Protein AF-A0A6V4BM28-F1 (afdb_monomer_lite)

Organism: NCBI:txid72548

pLDDT: mean 77.28, std 23.32, range [37.19, 98.19]

InterPro domains:
  IPR013922 Cyclin PHO80-like [PF08613] (2-43)
  IPR013922 Cyclin PHO80-like [PTHR15615] (1-86)

Secondary structure (DSSP, 8-state):
-HHHHHH-SS---HHHHHHHHTS-HHHHHHHHHHHHHHTTT-----HHHHHHHHHHHHHHHHHHTTS---S---------------SS-----SS--------

Foldseek 3Di:
DLLCVVPPPDDDDLCVVCVVVVHDSVVSVVVVVVVCVVCVVPNDDDPVNVVVVVVVVVVVVVVVVPVDDDPDDDPPDPPPPDPDPPDDDPPDPDDDDDDDDDD

Radius of gyration: 21.01 Å; chains: 1; bounding box: 29×41×60 Å

Sequence (103 aa):
MLASKFFDDVYYNNAYYARVGGISNTEVNSLEMEMLRMISFSLFVEPEAYERYRRSLYSHVRAGSLQGVPSALPAMGFSSATQAQVNRSQEYDAQGGNAPMDM

Structure (mmCIF, N/CA/C/O backbone):
data_AF-A0A6V4BM28-F1
#
_entry.id   AF-A0A6V4BM28-F1
#
loop_
_atom_site.group_PDB
_atom_site.id
_atom_site.type_symbol
_atom_site.label_atom_id
_atom_site.label_alt_id
_atom_site.label_comp_id
_atom_site.label_asym_id
_atom_site.label_entity_id
_atom_site.label_seq_id
_atom_site.pdbx_PDB_ins_code
_atom_site.Cartn_x
_atom_site.Cartn_y
_atom_site.Cartn_z
_atom_site.occupancy
_atom_site.B_iso_or_equiv
_atom_site.auth_seq_id
_atom_site.auth_comp_id
_atom_site.auth_asym_id
_atom_site.auth_atom_id
_atom_site.pdbx_PDB_model_num
ATOM 1 N N . MET A 1 1 ? 0.935 1.176 2.995 1.00 91.06 1 MET A N 1
ATOM 2 C CA . MET A 1 1 ? 1.118 0.499 4.295 1.00 91.06 1 MET A CA 1
ATOM 3 C C . MET A 1 1 ? 1.847 -0.831 4.142 1.00 91.06 1 MET A C 1
ATOM 5 O O . MET A 1 1 ? 2.996 -0.884 4.538 1.00 91.06 1 MET A O 1
ATOM 9 N N . LEU A 1 2 ? 1.240 -1.869 3.544 1.00 96.06 2 LEU A N 1
ATOM 10 C CA . LEU A 1 2 ? 1.859 -3.205 3.427 1.00 96.06 2 LEU A CA 1
ATOM 11 C C . LEU A 1 2 ? 3.234 -3.211 2.745 1.00 96.06 2 LEU A C 1
ATOM 13 O O . LEU A 1 2 ? 4.152 -3.837 3.254 1.00 96.06 2 LEU A O 1
ATOM 17 N N . ALA A 1 3 ? 3.388 -2.469 1.642 1.00 94.88 3 ALA A N 1
ATOM 18 C CA . ALA A 1 3 ? 4.680 -2.333 0.971 1.00 94.88 3 ALA A CA 1
ATOM 19 C C . ALA A 1 3 ? 5.753 -1.756 1.909 1.00 94.88 3 ALA A C 1
ATOM 21 O O . ALA A 1 3 ? 6.808 -2.357 2.047 1.00 94.88 3 ALA A O 1
ATOM 22 N N . SER A 1 4 ? 5.448 -0.663 2.618 1.00 95.25 4 SER A N 1
ATOM 23 C CA . SER A 1 4 ? 6.374 -0.064 3.586 1.00 95.25 4 SER A CA 1
ATOM 24 C C . SER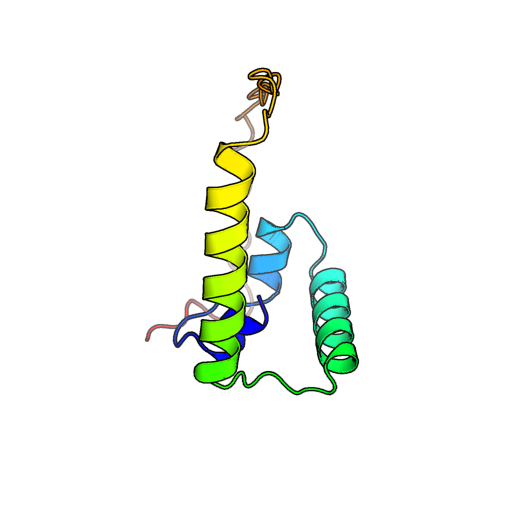 A 1 4 ? 6.751 -1.022 4.708 1.00 95.25 4 SER A C 1
ATOM 26 O O . SER A 1 4 ? 7.913 -1.137 5.053 1.00 95.25 4 SER A O 1
ATOM 28 N N . LYS A 1 5 ? 5.791 -1.785 5.240 1.00 95.62 5 LYS A N 1
ATOM 29 C CA . LYS A 1 5 ? 6.083 -2.794 6.269 1.00 95.62 5 LYS A CA 1
ATOM 30 C C . LYS A 1 5 ? 6.957 -3.954 5.785 1.00 95.62 5 LYS A C 1
ATOM 32 O O . LYS A 1 5 ? 7.541 -4.641 6.612 1.00 95.62 5 LYS A O 1
ATOM 37 N N . PHE A 1 6 ? 6.955 -4.240 4.485 1.00 95.56 6 PHE A N 1
ATOM 38 C CA . PHE A 1 6 ? 7.679 -5.373 3.913 1.00 95.56 6 PHE A CA 1
ATOM 39 C C . PHE A 1 6 ? 9.050 -4.982 3.352 1.00 95.56 6 PHE A C 1
ATOM 41 O O . PHE A 1 6 ? 9.970 -5.791 3.404 1.00 95.56 6 PHE A O 1
ATOM 48 N N . PHE A 1 7 ? 9.185 -3.769 2.810 1.00 94.19 7 PHE A N 1
ATOM 49 C CA . PHE A 1 7 ? 10.394 -3.315 2.120 1.00 94.19 7 PHE A CA 1
ATOM 50 C C . PHE A 1 7 ? 11.193 -2.244 2.868 1.00 94.19 7 PHE A C 1
ATOM 52 O O . PHE A 1 7 ? 12.385 -2.126 2.599 1.00 94.19 7 PHE A O 1
ATOM 59 N N . ASP A 1 8 ? 10.575 -1.465 3.761 1.00 95.06 8 ASP A N 1
ATOM 60 C CA . ASP A 1 8 ? 11.270 -0.386 4.468 1.00 95.06 8 ASP A CA 1
ATOM 61 C C . ASP A 1 8 ? 11.809 -0.906 5.813 1.00 95.06 8 ASP A C 1
ATOM 63 O O . ASP A 1 8 ? 11.091 -1.572 6.562 1.00 95.06 8 ASP A O 1
ATOM 67 N N . ASP A 1 9 ? 13.049 -0.548 6.162 1.00 96.50 9 ASP A N 1
ATOM 68 C CA . ASP A 1 9 ? 13.650 -0.888 7.466 1.00 96.50 9 ASP A CA 1
ATOM 69 C C . ASP A 1 9 ? 12.893 -0.236 8.637 1.00 96.50 9 ASP A C 1
ATOM 71 O O . ASP A 1 9 ? 12.860 -0.753 9.754 1.00 96.50 9 ASP A O 1
ATOM 75 N N . VAL A 1 10 ? 12.259 0.912 8.373 1.00 94.25 10 VAL A N 1
ATOM 76 C CA . VAL A 1 10 ? 11.493 1.693 9.346 1.00 94.25 10 VAL A CA 1
ATOM 77 C C . VAL A 1 10 ? 10.056 1.836 8.863 1.00 94.25 10 VAL A C 1
ATOM 79 O O . VAL A 1 10 ? 9.788 2.418 7.814 1.00 94.25 10 VAL A O 1
ATOM 82 N N . TYR A 1 11 ? 9.111 1.366 9.673 1.00 95.75 11 TYR A N 1
ATOM 83 C CA . TYR A 1 11 ? 7.683 1.444 9.383 1.00 95.75 11 TYR A CA 1
ATOM 84 C C . TYR A 1 11 ? 6.870 1.741 10.647 1.00 95.75 11 TYR A C 1
ATOM 86 O O . TYR A 1 11 ? 7.319 1.538 11.775 1.00 95.75 11 TYR A O 1
ATOM 94 N N . TYR A 1 12 ? 5.636 2.216 10.464 1.00 95.81 12 TYR A N 1
ATOM 95 C CA . TYR A 1 12 ? 4.719 2.491 11.569 1.00 95.81 12 TYR A CA 1
ATOM 96 C C . TYR A 1 12 ? 3.744 1.330 11.812 1.00 95.81 12 TYR A C 1
ATOM 98 O O . TYR A 1 12 ? 3.474 0.508 10.937 1.00 95.81 12 TYR A O 1
ATOM 106 N N . ASN A 1 13 ? 3.175 1.250 13.014 1.00 95.38 13 ASN A N 1
ATOM 107 C CA . ASN A 1 13 ? 2.156 0.246 13.320 1.00 95.38 13 ASN A CA 1
ATOM 108 C C . ASN A 1 13 ? 0.763 0.642 12.786 1.00 95.38 13 ASN A C 1
ATOM 110 O O . ASN A 1 13 ? 0.516 1.780 12.381 1.00 95.38 13 ASN A O 1
ATOM 114 N N . ASN A 1 14 ? -0.187 -0.295 12.826 1.00 95.56 14 ASN A N 1
ATOM 115 C CA . ASN A 1 14 ? -1.544 -0.065 12.310 1.00 95.56 14 ASN A CA 1
ATOM 116 C C . ASN A 1 14 ? -2.315 0.998 13.070 1.00 95.56 14 ASN A C 1
ATOM 118 O O . ASN A 1 14 ? -3.071 1.741 12.458 1.00 95.56 14 ASN A O 1
ATOM 122 N N . ALA A 1 15 ? -2.094 1.121 14.379 1.00 96.75 15 ALA A N 1
ATOM 123 C CA . ALA A 1 15 ? -2.717 2.174 15.169 1.00 96.75 15 ALA A CA 1
ATOM 124 C C . ALA A 1 15 ? -2.290 3.565 14.675 1.00 96.75 15 ALA A C 1
ATOM 126 O O . ALA A 1 15 ? -3.095 4.493 14.639 1.00 96.75 15 ALA A O 1
ATOM 127 N N . TYR A 1 16 ? -1.031 3.721 14.260 1.00 97.25 16 TYR A N 1
ATOM 128 C CA . TYR A 1 16 ? -0.550 4.953 13.653 1.00 97.25 16 TYR A CA 1
ATOM 129 C C . TYR A 1 16 ? -1.215 5.210 12.297 1.00 97.25 16 TYR A C 1
ATOM 131 O O . TYR A 1 16 ? -1.783 6.284 12.101 1.00 97.25 16 TYR A O 1
ATOM 139 N N . TYR A 1 17 ? -1.223 4.222 11.397 1.00 97.38 17 TYR A N 1
ATOM 140 C CA . TYR A 1 17 ? -1.875 4.364 10.091 1.00 97.38 17 TYR A CA 1
ATOM 141 C C . TYR A 1 17 ? -3.386 4.617 10.201 1.00 97.38 17 TYR A C 1
ATOM 143 O O . TYR A 1 17 ? -3.913 5.426 9.444 1.00 97.38 17 TYR A O 1
ATOM 151 N N . ALA A 1 18 ? -4.063 4.010 11.176 1.00 97.75 18 ALA A N 1
ATOM 152 C CA . ALA A 1 18 ? -5.473 4.245 11.482 1.00 97.75 18 ALA A CA 1
ATOM 153 C C . ALA A 1 18 ? -5.732 5.703 11.885 1.00 97.75 18 ALA A C 1
ATOM 155 O O . ALA A 1 18 ? -6.625 6.348 11.340 1.00 97.75 18 ALA A O 1
ATOM 156 N N . ARG A 1 19 ? -4.892 6.258 12.773 1.00 97.69 19 ARG A N 1
ATOM 157 C CA . ARG A 1 19 ? -4.983 7.668 13.186 1.00 97.69 19 ARG A CA 1
ATOM 158 C C . ARG A 1 19 ? -4.787 8.632 12.018 1.00 97.69 19 ARG A C 1
ATOM 160 O O . ARG A 1 19 ? -5.543 9.589 11.908 1.00 97.69 19 ARG A O 1
ATOM 167 N N . VAL A 1 20 ? -3.805 8.380 11.151 1.00 97.38 20 VAL A N 1
ATOM 168 C CA . VAL A 1 20 ? -3.555 9.223 9.966 1.00 97.38 20 VAL A CA 1
ATOM 169 C C . VAL A 1 20 ? -4.675 9.080 8.931 1.00 97.38 20 VAL A C 1
ATOM 171 O O . VAL A 1 20 ? -5.083 10.068 8.330 1.00 97.38 20 VAL A O 1
ATOM 174 N N . GLY A 1 21 ? -5.186 7.864 8.734 1.00 95.56 21 GLY A N 1
ATOM 175 C CA . GLY A 1 21 ? -6.254 7.564 7.781 1.00 95.56 21 GLY A CA 1
ATOM 176 C C . GLY A 1 21 ? -7.659 7.954 8.246 1.00 95.56 21 GLY A C 1
ATOM 177 O O . GLY A 1 21 ? -8.588 7.880 7.450 1.00 95.56 21 GLY A O 1
ATOM 178 N N . GLY A 1 22 ? -7.833 8.351 9.512 1.00 97.38 22 GLY A N 1
ATOM 179 C CA . GLY A 1 22 ? -9.137 8.712 10.074 1.00 97.38 22 GLY A CA 1
ATOM 180 C C . GLY A 1 22 ? -10.109 7.535 10.221 1.00 97.38 22 GLY A C 1
ATOM 181 O O . GLY A 1 22 ? -11.314 7.758 10.296 1.00 97.38 22 GLY A O 1
ATOM 182 N N . ILE A 1 23 ? -9.602 6.299 10.265 1.00 97.56 23 ILE A N 1
ATOM 183 C CA . ILE A 1 23 ? -10.406 5.074 10.397 1.00 97.56 23 ILE A CA 1
ATOM 184 C C . ILE A 1 23 ? -10.040 4.299 11.663 1.00 97.56 23 ILE A C 1
ATOM 186 O O . ILE A 1 23 ? -9.021 4.557 12.307 1.00 97.56 23 ILE A O 1
ATOM 190 N N . SER A 1 24 ? -10.892 3.354 12.062 1.00 98.06 24 SER A N 1
ATOM 191 C CA . SER A 1 24 ? -10.642 2.569 13.273 1.00 98.06 24 SER A CA 1
ATOM 192 C C . SER A 1 24 ? -9.456 1.613 13.096 1.00 98.06 24 SER A C 1
ATOM 194 O O . SER A 1 24 ? -9.174 1.123 12.003 1.00 98.06 24 SER A O 1
ATOM 196 N N . ASN A 1 25 ? -8.771 1.288 14.195 1.00 97.25 25 ASN A N 1
ATOM 197 C CA . ASN A 1 25 ? -7.677 0.310 14.161 1.00 97.25 25 ASN A CA 1
ATOM 198 C C . ASN A 1 25 ? -8.177 -1.075 13.697 1.00 97.25 25 ASN A C 1
ATOM 200 O O . ASN A 1 25 ? -7.543 -1.728 12.875 1.00 97.25 25 ASN A O 1
ATOM 204 N N . THR A 1 26 ? -9.363 -1.492 14.153 1.00 98.12 26 THR A N 1
ATOM 205 C CA . THR A 1 26 ? -10.015 -2.742 13.724 1.00 98.12 26 THR A CA 1
ATOM 206 C C . THR A 1 26 ? -10.238 -2.795 12.213 1.00 98.12 26 THR A C 1
ATOM 208 O O . THR A 1 26 ? -10.042 -3.843 11.596 1.00 98.12 26 THR A O 1
ATOM 211 N N . GLU A 1 27 ? -10.614 -1.670 11.611 1.00 97.94 27 GLU A N 1
ATOM 212 C CA . GLU A 1 27 ? -10.830 -1.562 10.171 1.00 97.94 27 GLU A CA 1
ATOM 213 C C . GLU A 1 27 ? -9.514 -1.672 9.399 1.00 97.94 27 GLU A C 1
ATOM 215 O O . GLU A 1 27 ? -9.420 -2.513 8.511 1.00 97.94 27 GLU A O 1
ATOM 220 N N . VAL A 1 28 ? -8.461 -0.942 9.795 1.00 98.00 28 VAL A N 1
ATOM 221 C CA . VAL A 1 28 ? -7.124 -1.080 9.177 1.00 98.00 28 VAL A CA 1
ATOM 222 C C . VAL A 1 28 ? -6.614 -2.515 9.261 1.00 98.00 28 VAL A C 1
ATOM 224 O O . VAL A 1 28 ? -6.113 -3.044 8.272 1.00 98.00 28 VAL A O 1
ATOM 227 N N . ASN A 1 29 ? -6.771 -3.164 10.417 1.00 97.56 29 ASN A N 1
ATOM 228 C CA . ASN A 1 29 ? -6.367 -4.559 10.599 1.00 97.56 29 ASN A CA 1
ATOM 229 C C . ASN A 1 29 ? -7.133 -5.497 9.654 1.00 97.56 29 ASN A C 1
ATOM 231 O O . ASN A 1 29 ? -6.548 -6.416 9.079 1.00 97.56 29 ASN A O 1
ATOM 235 N N . SER A 1 30 ? -8.435 -5.258 9.481 1.00 98.06 30 SER A N 1
ATOM 236 C CA . SER A 1 30 ? -9.284 -6.059 8.595 1.00 98.06 30 SER A CA 1
ATOM 237 C C . SER A 1 30 ? -8.896 -5.867 7.127 1.00 98.06 30 SER A C 1
ATOM 239 O O . SER A 1 30 ? -8.691 -6.856 6.424 1.00 98.06 30 SER A O 1
ATOM 241 N N . LEU A 1 31 ? -8.708 -4.616 6.695 1.00 97.44 31 LEU A N 1
ATOM 242 C CA . LEU A 1 31 ? -8.296 -4.265 5.333 1.00 97.44 31 LEU A CA 1
ATOM 243 C C . LEU A 1 31 ? -6.894 -4.787 4.999 1.00 97.44 31 LEU A C 1
ATOM 245 O O . LEU A 1 31 ? -6.653 -5.248 3.884 1.00 97.44 31 LEU A O 1
ATOM 249 N N . GLU A 1 32 ? -5.966 -4.764 5.960 1.00 97.00 32 GLU A N 1
ATOM 250 C CA . GLU A 1 32 ? -4.633 -5.336 5.768 1.00 97.00 32 GLU A CA 1
ATOM 251 C C . GLU A 1 32 ? -4.705 -6.846 5.514 1.00 97.00 32 GLU A C 1
ATOM 253 O O . GLU A 1 32 ? -4.125 -7.341 4.546 1.00 97.00 32 GLU A O 1
ATOM 258 N N . MET A 1 33 ? -5.461 -7.577 6.336 1.00 97.69 33 MET A N 1
ATOM 259 C CA . MET A 1 33 ? -5.650 -9.018 6.158 1.00 97.69 33 MET A CA 1
ATOM 260 C C . MET A 1 33 ? -6.375 -9.358 4.856 1.00 97.69 33 MET A C 1
ATOM 262 O O . MET A 1 33 ? -6.038 -10.351 4.211 1.00 97.69 33 MET A O 1
ATOM 266 N N . GLU A 1 34 ? -7.365 -8.562 4.461 1.00 98.12 34 GLU A N 1
ATOM 267 C CA . GLU A 1 34 ? -8.068 -8.740 3.193 1.00 98.12 34 GLU A CA 1
ATOM 268 C C . GLU A 1 34 ? -7.122 -8.557 2.003 1.00 98.12 34 GLU A C 1
ATOM 270 O O . GLU A 1 34 ? -7.056 -9.427 1.134 1.00 98.12 34 GLU A O 1
ATOM 275 N N . MET A 1 35 ? -6.313 -7.495 2.004 1.00 97.31 35 MET A N 1
ATOM 276 C CA . MET A 1 35 ? -5.328 -7.254 0.951 1.00 97.31 35 MET A CA 1
ATOM 277 C C . MET A 1 35 ? -4.299 -8.383 0.850 1.00 97.31 35 MET A C 1
ATOM 279 O O . MET A 1 35 ? -4.006 -8.834 -0.257 1.00 97.31 35 MET A O 1
ATOM 283 N N . LEU A 1 36 ? -3.801 -8.892 1.981 1.00 97.88 36 LEU A N 1
ATOM 284 C CA . LEU A 1 36 ? -2.885 -10.037 2.002 1.00 97.88 36 LEU A CA 1
ATOM 285 C C . LEU A 1 36 ? -3.507 -11.295 1.386 1.00 97.88 36 LEU A C 1
ATOM 287 O O . LEU A 1 36 ? -2.842 -11.997 0.625 1.00 97.88 36 LEU A O 1
ATOM 291 N N . ARG A 1 37 ? -4.789 -11.566 1.659 1.00 98.19 37 ARG A N 1
ATOM 292 C CA . ARG A 1 37 ? -5.507 -12.688 1.034 1.00 98.19 37 ARG A CA 1
ATOM 293 C C . ARG A 1 37 ? -5.683 -12.480 -0.467 1.00 98.19 37 ARG A C 1
ATOM 295 O O . ARG A 1 37 ? -5.459 -13.422 -1.220 1.00 98.19 37 ARG A O 1
ATOM 302 N N . MET A 1 38 ? -6.030 -11.268 -0.907 1.00 98.19 38 MET A N 1
ATOM 303 C CA . MET A 1 38 ? -6.216 -10.956 -2.332 1.00 98.19 38 MET A CA 1
ATOM 304 C C . MET A 1 38 ? -4.954 -11.220 -3.157 1.00 98.19 38 MET A C 1
ATOM 306 O O . MET A 1 38 ? -5.042 -11.736 -4.267 1.00 98.19 38 MET A O 1
ATOM 310 N N . ILE A 1 39 ? -3.777 -10.923 -2.601 1.00 96.44 39 ILE A N 1
ATOM 311 C CA . ILE A 1 39 ? -2.488 -11.174 -3.264 1.00 96.44 39 ILE A CA 1
ATOM 312 C C . ILE A 1 39 ? -1.895 -12.547 -2.926 1.00 96.44 39 ILE A C 1
ATOM 314 O O . ILE A 1 39 ? -0.742 -12.813 -3.255 1.00 96.44 39 ILE A O 1
ATOM 318 N N . SER A 1 40 ? -2.647 -13.420 -2.247 1.00 97.69 40 SER A N 1
ATOM 319 C CA . SER A 1 40 ? -2.172 -14.736 -1.792 1.00 97.69 40 SER A CA 1
ATOM 320 C C . SER A 1 40 ? -0.845 -14.668 -1.024 1.00 97.69 40 SER A C 1
ATOM 322 O O . SER A 1 40 ? 0.026 -15.516 -1.199 1.00 97.69 40 SER A O 1
ATOM 324 N N . PHE A 1 41 ? -0.671 -13.633 -0.197 1.00 96.44 41 PHE A N 1
ATOM 325 C CA . PHE A 1 41 ? 0.556 -13.356 0.558 1.00 96.44 41 PHE A CA 1
ATOM 326 C C . PHE A 1 41 ? 1.827 -13.233 -0.311 1.00 96.44 41 PHE A C 1
ATOM 328 O O . PHE A 1 41 ? 2.944 -13.338 0.193 1.00 96.44 41 PHE A O 1
ATOM 335 N N . SER A 1 42 ? 1.682 -12.947 -1.607 1.00 96.69 42 SER A N 1
ATOM 336 C CA . SER A 1 42 ? 2.795 -12.621 -2.499 1.00 96.69 42 SER A CA 1
ATOM 337 C C . SER A 1 42 ? 3.108 -11.121 -2.422 1.00 96.69 42 SER A C 1
ATOM 339 O O . SER A 1 42 ? 2.491 -10.310 -3.108 1.00 96.69 42 SER A O 1
ATOM 341 N N . LEU A 1 43 ? 4.027 -10.735 -1.528 1.00 95.75 43 LEU A N 1
ATOM 342 C CA . LEU A 1 43 ? 4.427 -9.329 -1.321 1.00 95.75 43 LEU A CA 1
ATOM 343 C C . LEU A 1 43 ? 5.690 -8.941 -2.098 1.00 95.75 43 LEU A C 1
ATOM 345 O O . LEU A 1 43 ? 5.942 -7.757 -2.321 1.00 95.75 43 LEU A O 1
ATOM 349 N N . PHE A 1 44 ? 6.494 -9.929 -2.490 1.00 96.31 44 PHE A N 1
ATOM 350 C CA . PHE A 1 44 ? 7.733 -9.686 -3.210 1.00 96.31 44 PHE A CA 1
ATOM 351 C C . PHE A 1 44 ? 7.447 -9.261 -4.652 1.00 96.31 44 PHE A C 1
ATOM 353 O O . PHE A 1 44 ? 6.659 -9.889 -5.358 1.00 96.31 44 PHE A O 1
ATOM 360 N N . VAL A 1 45 ? 8.129 -8.208 -5.094 1.00 94.38 45 VAL A N 1
ATOM 361 C CA . VAL A 1 45 ? 8.044 -7.692 -6.458 1.00 94.38 45 VAL A CA 1
ATOM 362 C C . VAL A 1 45 ? 9.434 -7.752 -7.065 1.00 94.38 45 VAL A C 1
ATOM 364 O O . VAL A 1 45 ? 10.373 -7.158 -6.539 1.00 94.38 45 VAL A O 1
ATOM 367 N N . GLU A 1 46 ? 9.566 -8.447 -8.191 1.00 96.81 46 GLU A N 1
ATOM 368 C CA . GLU A 1 46 ? 10.825 -8.481 -8.930 1.00 96.81 46 GLU A CA 1
ATOM 369 C C . GLU A 1 46 ? 11.196 -7.079 -9.446 1.00 96.81 46 GLU A C 1
ATOM 371 O O . GLU A 1 46 ? 10.322 -6.356 -9.947 1.00 96.81 46 GLU A O 1
ATOM 376 N N . PRO A 1 47 ? 12.486 -6.692 -9.410 1.00 96.56 47 PRO A N 1
ATOM 377 C CA . PRO A 1 47 ? 12.926 -5.378 -9.882 1.00 96.56 47 PRO A CA 1
ATOM 378 C C . PRO A 1 47 ? 12.506 -5.073 -11.327 1.00 96.56 47 PRO A C 1
ATOM 380 O O . PRO A 1 47 ? 12.127 -3.946 -11.644 1.00 96.56 47 PRO A O 1
ATOM 383 N N . GLU A 1 48 ? 12.520 -6.082 -12.202 1.00 97.69 48 GLU A N 1
ATOM 384 C CA . GLU A 1 48 ? 12.097 -5.937 -13.597 1.00 97.69 48 GLU A CA 1
ATOM 385 C C . GLU A 1 48 ? 10.595 -5.634 -13.717 1.00 97.69 48 GLU A C 1
ATOM 387 O O . GLU A 1 48 ? 10.190 -4.747 -14.475 1.00 97.69 48 GLU A O 1
ATOM 392 N N . ALA A 1 49 ? 9.763 -6.321 -12.928 1.00 96.44 49 ALA A N 1
ATOM 393 C CA . ALA A 1 49 ? 8.326 -6.078 -12.889 1.00 96.44 49 ALA A CA 1
ATOM 394 C C . ALA A 1 49 ? 8.020 -4.657 -12.394 1.00 96.44 49 ALA A C 1
ATOM 396 O O . ALA A 1 49 ? 7.225 -3.949 -13.021 1.00 96.44 49 ALA A O 1
ATOM 397 N N . TYR A 1 50 ? 8.686 -4.217 -11.321 1.00 96.25 50 TYR A N 1
ATOM 398 C CA . TYR A 1 50 ? 8.573 -2.849 -10.812 1.00 96.25 50 TYR A CA 1
ATOM 399 C C . TYR A 1 50 ? 8.936 -1.820 -11.890 1.00 96.25 50 TYR A C 1
ATOM 401 O O . TYR A 1 50 ? 8.155 -0.911 -12.180 1.00 96.25 50 TYR A O 1
ATOM 409 N N . GLU A 1 51 ? 10.088 -1.991 -12.540 1.00 97.56 51 GLU A N 1
ATOM 410 C CA . GLU A 1 51 ? 10.589 -1.059 -13.547 1.00 97.56 51 GLU A CA 1
ATOM 411 C C . GLU A 1 51 ? 9.662 -0.968 -14.769 1.00 97.56 51 GLU A C 1
ATOM 413 O O . GLU A 1 51 ? 9.420 0.127 -15.290 1.00 97.56 51 GLU A O 1
ATOM 418 N N . ARG A 1 52 ? 9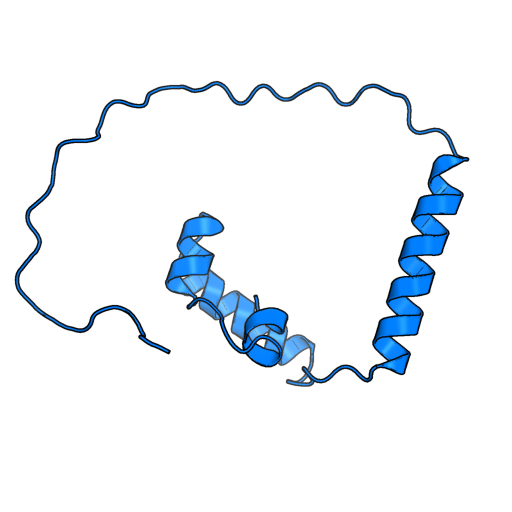.077 -2.093 -15.198 1.00 97.50 52 ARG A N 1
ATOM 419 C CA . ARG A 1 52 ? 8.074 -2.129 -16.271 1.00 97.50 52 ARG A CA 1
ATOM 420 C C . ARG A 1 52 ? 6.854 -1.271 -15.933 1.00 97.50 52 ARG A C 1
ATOM 422 O O . ARG A 1 52 ? 6.454 -0.433 -16.745 1.00 97.50 52 ARG A O 1
ATOM 429 N N . TYR A 1 53 ? 6.271 -1.450 -14.745 1.00 96.50 53 TYR A N 1
ATOM 430 C CA . TYR A 1 53 ? 5.105 -0.666 -14.321 1.00 96.50 53 TYR A CA 1
ATOM 431 C C . TYR A 1 53 ? 5.450 0.807 -14.118 1.00 96.50 53 TYR A C 1
ATOM 433 O O . TYR A 1 53 ? 4.708 1.676 -14.578 1.00 96.50 53 TYR A O 1
ATOM 441 N N . ARG A 1 54 ? 6.609 1.095 -13.517 1.00 95.56 54 ARG A N 1
ATOM 442 C CA . ARG A 1 54 ? 7.110 2.458 -13.342 1.00 95.56 54 ARG A CA 1
ATOM 443 C C . ARG A 1 54 ? 7.196 3.173 -14.692 1.00 95.56 54 ARG A C 1
ATOM 445 O O . ARG A 1 54 ? 6.591 4.229 -14.861 1.00 95.56 54 ARG A O 1
ATOM 452 N N . ARG A 1 55 ? 7.872 2.587 -15.687 1.00 96.19 55 ARG A N 1
ATOM 453 C CA . ARG A 1 55 ? 7.975 3.162 -17.044 1.00 96.19 55 ARG A CA 1
ATOM 454 C C . ARG A 1 55 ? 6.613 3.388 -17.689 1.00 96.19 55 ARG A C 1
ATOM 456 O O . ARG A 1 55 ? 6.398 4.451 -18.270 1.00 96.19 55 ARG A O 1
ATOM 463 N N . SER A 1 56 ? 5.701 2.423 -17.561 1.00 95.12 56 SER A N 1
ATOM 464 C CA . SER A 1 56 ? 4.338 2.556 -18.079 1.00 95.12 56 SER A CA 1
ATOM 465 C C . SER A 1 56 ? 3.648 3.792 -17.495 1.00 95.12 56 SER A C 1
ATOM 467 O O . SER A 1 56 ? 3.204 4.651 -18.257 1.00 95.12 56 SER A O 1
ATOM 469 N N . LEU A 1 57 ? 3.661 3.973 -16.171 1.00 94.31 57 LEU A N 1
ATOM 470 C CA . LEU A 1 57 ? 3.066 5.148 -15.521 1.00 94.31 57 LEU A CA 1
ATOM 471 C C . LEU A 1 57 ? 3.695 6.467 -15.999 1.00 94.31 57 LEU A C 1
ATOM 473 O O . LEU A 1 57 ? 2.973 7.390 -16.375 1.00 94.31 57 LEU A O 1
ATOM 477 N N . TYR A 1 58 ? 5.029 6.545 -16.072 1.00 93.06 58 TYR A N 1
ATOM 478 C CA . TYR A 1 58 ? 5.719 7.743 -16.572 1.00 93.06 58 TYR A CA 1
ATOM 479 C C . TYR A 1 58 ? 5.352 8.071 -18.024 1.00 93.06 58 TYR A C 1
ATOM 481 O O . TYR A 1 58 ? 5.199 9.243 -18.369 1.00 93.06 58 TYR A O 1
ATOM 489 N N . SER A 1 59 ? 5.201 7.058 -18.880 1.00 92.12 59 SER A N 1
ATOM 490 C CA . SER A 1 59 ? 4.809 7.270 -20.276 1.00 92.12 59 SER A CA 1
ATOM 491 C C . SER A 1 59 ? 3.394 7.846 -20.397 1.00 92.12 59 SER A C 1
ATOM 493 O O . SER A 1 59 ? 3.194 8.790 -21.158 1.00 92.12 59 SER A O 1
ATOM 495 N N . HIS A 1 60 ? 2.443 7.370 -19.585 1.00 88.50 60 HIS A N 1
ATOM 496 C CA . HIS A 1 60 ? 1.059 7.849 -19.598 1.00 88.50 60 HIS A CA 1
ATOM 497 C C . HIS A 1 60 ? 0.932 9.274 -19.062 1.00 88.50 60 HIS A C 1
ATOM 499 O O . HIS A 1 60 ? 0.188 10.066 -19.630 1.00 88.50 60 HIS A O 1
ATOM 505 N N . VAL A 1 61 ? 1.690 9.645 -18.025 1.00 88.44 61 VAL A N 1
ATOM 506 C CA . VAL A 1 61 ? 1.703 11.030 -17.522 1.00 88.44 61 VAL A CA 1
ATOM 507 C C . VAL A 1 61 ? 2.236 11.990 -18.586 1.00 88.44 61 VAL A C 1
ATOM 509 O O . VAL A 1 61 ? 1.645 13.045 -18.808 1.00 88.44 61 VAL A O 1
ATOM 512 N N . ARG A 1 62 ? 3.317 11.611 -19.283 1.00 78.38 62 ARG A N 1
ATOM 513 C CA . ARG A 1 62 ? 3.910 12.418 -20.366 1.00 78.38 62 ARG A CA 1
ATOM 514 C C . ARG A 1 62 ? 3.021 12.495 -21.608 1.00 78.38 62 ARG A C 1
ATOM 516 O O . ARG A 1 62 ? 3.006 13.523 -22.274 1.00 78.38 62 ARG A O 1
ATOM 523 N N . ALA A 1 63 ? 2.280 11.431 -21.915 1.00 72.62 63 ALA A N 1
ATOM 524 C CA . ALA A 1 63 ? 1.311 11.418 -23.009 1.00 72.62 63 ALA A CA 1
ATOM 525 C C . ALA A 1 63 ? 0.047 12.230 -22.665 1.00 72.62 63 ALA A C 1
ATOM 527 O O . 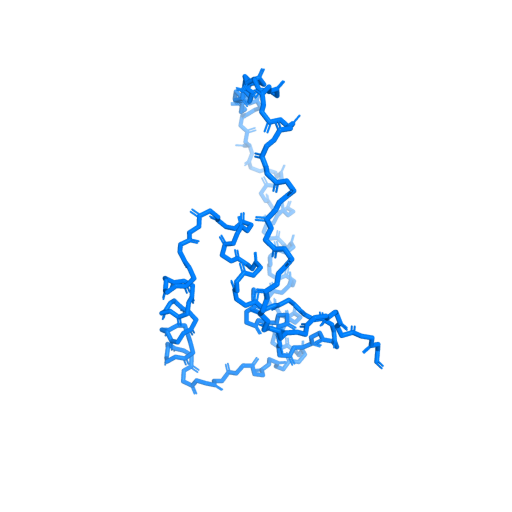ALA A 1 63 ? -0.433 13.007 -23.487 1.00 72.62 63 ALA A O 1
ATOM 528 N N . GLY A 1 64 ? -0.449 12.120 -21.429 1.00 62.00 64 GLY A N 1
ATOM 529 C CA . GLY A 1 64 ? -1.602 12.867 -20.919 1.00 62.00 64 GLY A CA 1
ATOM 530 C C . GLY A 1 64 ? -1.348 14.368 -20.751 1.00 62.00 64 GLY A C 1
ATOM 531 O O . GLY A 1 64 ? -2.293 15.147 -20.779 1.00 62.00 64 GLY A O 1
ATOM 532 N N . SER A 1 65 ? -0.084 14.809 -20.677 1.00 56.22 65 SER A N 1
ATOM 533 C CA . SER A 1 65 ? 0.252 16.244 -20.708 1.00 56.22 65 SER A CA 1
ATOM 534 C C . SER A 1 65 ? -0.024 16.898 -22.072 1.00 56.22 65 SER A C 1
ATOM 536 O O . SER A 1 65 ? -0.029 18.122 -22.159 1.00 56.22 65 SER A O 1
ATOM 538 N N . LEU A 1 66 ? -0.263 16.106 -23.129 1.00 54.28 66 LEU A N 1
ATOM 539 C CA . LEU A 1 66 ? -0.611 16.591 -24.470 1.00 54.28 66 LEU A CA 1
ATOM 540 C C . LEU A 1 66 ? -2.101 16.420 -24.819 1.00 54.28 66 LEU A C 1
ATOM 542 O O . LEU A 1 66 ? -2.533 16.903 -25.864 1.00 54.28 66 LEU A O 1
ATOM 546 N N . GLN A 1 67 ? -2.908 15.796 -23.952 1.00 51.59 67 GLN A N 1
ATOM 547 C CA . GLN A 1 67 ? -4.367 15.713 -24.101 1.00 51.59 67 GLN A CA 1
ATOM 548 C C . GLN A 1 67 ? -5.068 16.443 -22.948 1.00 51.59 67 GLN A C 1
ATOM 550 O O . GLN A 1 67 ? -5.503 15.850 -21.970 1.00 51.59 67 GLN A O 1
ATOM 555 N N . GLY A 1 68 ? -5.130 17.769 -23.111 1.00 50.81 68 GLY A N 1
ATOM 556 C CA . GLY A 1 68 ? -6.055 18.731 -22.501 1.00 50.81 68 GLY A CA 1
ATOM 557 C C . GLY A 1 68 ? -6.805 18.322 -21.232 1.00 50.81 68 GLY A C 1
ATOM 558 O O . GLY A 1 68 ? -7.946 17.873 -21.301 1.00 50.81 68 GLY A O 1
ATOM 559 N N . VAL A 1 69 ? -6.230 18.641 -20.072 1.00 50.34 69 VAL A N 1
ATOM 560 C CA . VAL A 1 69 ? -7.015 18.877 -18.853 1.00 50.34 69 VAL A CA 1
ATOM 561 C C . VAL A 1 69 ? -7.385 20.368 -18.829 1.00 50.34 69 VAL A C 1
ATOM 563 O O . VAL A 1 69 ? -6.471 21.197 -18.866 1.00 50.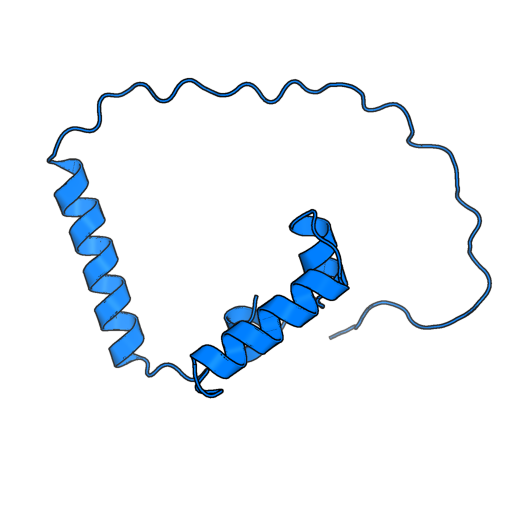34 69 VAL A O 1
ATOM 566 N N . PRO A 1 70 ? -8.674 20.762 -18.784 1.00 45.91 70 PRO A N 1
ATOM 567 C CA . PRO A 1 70 ? -9.037 22.155 -18.556 1.00 45.91 70 PRO A CA 1
ATOM 568 C C . PRO A 1 70 ? -8.537 22.585 -17.171 1.00 45.91 70 PRO A C 1
ATOM 570 O O . PRO A 1 70 ? -8.791 21.934 -16.158 1.00 45.91 70 PRO A O 1
ATOM 573 N N . SER A 1 71 ? -7.796 23.688 -17.144 1.00 57.75 71 SER A N 1
ATOM 574 C CA . SER A 1 71 ? -7.164 24.296 -15.974 1.00 57.75 71 SER A CA 1
ATOM 575 C C . SER A 1 71 ? -8.189 24.928 -15.022 1.00 57.75 71 SER A C 1
ATOM 577 O O . SER A 1 71 ? -8.255 26.149 -14.899 1.00 57.75 71 SER A O 1
ATOM 579 N N . ALA A 1 72 ? -9.022 24.118 -14.371 1.00 5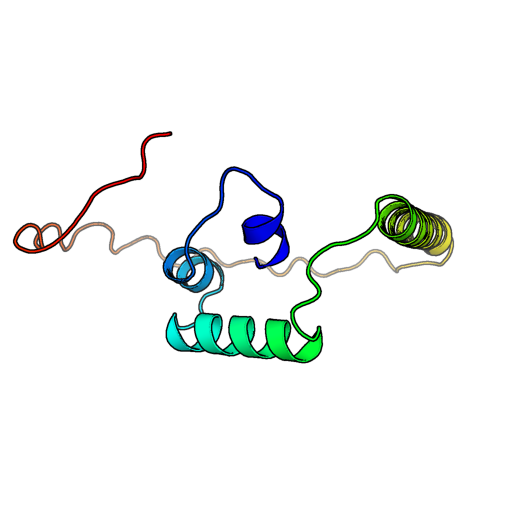3.09 72 ALA A N 1
ATOM 580 C CA . ALA A 1 72 ? -9.908 24.575 -13.304 1.00 53.09 72 ALA A CA 1
ATOM 581 C C . ALA A 1 72 ? -10.308 23.407 -12.391 1.00 53.09 72 ALA A C 1
ATOM 583 O O . ALA A 1 72 ? -11.432 22.914 -12.442 1.00 53.09 72 ALA A O 1
ATOM 584 N N . LEU A 1 73 ? -9.393 22.972 -11.523 1.00 54.16 73 LEU A N 1
ATOM 585 C CA . LEU A 1 73 ? -9.823 22.372 -10.262 1.00 54.16 73 LEU A CA 1
ATOM 586 C C . LEU A 1 73 ? -10.195 23.538 -9.333 1.00 54.16 73 LEU A C 1
ATOM 588 O O . LEU A 1 73 ? -9.336 24.390 -9.088 1.00 54.16 73 LEU A O 1
ATOM 592 N N . PRO A 1 74 ? -11.439 23.632 -8.831 1.00 47.53 74 PRO A N 1
ATOM 593 C CA . PRO A 1 74 ? -11.754 24.591 -7.787 1.00 47.53 74 PRO A CA 1
ATOM 594 C C . PRO A 1 74 ? -10.911 24.214 -6.571 1.00 47.53 74 PRO A C 1
ATOM 596 O O . PRO A 1 74 ? -10.954 23.071 -6.114 1.00 47.53 74 PRO A O 1
ATOM 599 N N . ALA A 1 75 ? -10.129 25.161 -6.058 1.00 53.53 75 ALA A N 1
ATOM 600 C CA . ALA A 1 75 ? -9.479 25.004 -4.769 1.00 53.53 75 ALA A CA 1
ATOM 601 C C . ALA A 1 75 ? -10.577 24.777 -3.719 1.00 53.53 75 ALA A C 1
ATOM 603 O O . ALA A 1 75 ? -11.280 25.713 -3.339 1.00 53.53 75 ALA A O 1
ATOM 604 N N . MET A 1 76 ? -10.768 23.530 -3.279 1.00 47.72 76 MET A N 1
ATOM 605 C CA . MET A 1 76 ? -11.566 23.260 -2.090 1.00 47.72 76 MET A CA 1
ATOM 606 C C . MET A 1 76 ? -10.810 23.857 -0.908 1.00 47.72 76 MET A C 1
ATOM 608 O O . MET A 1 76 ? -9.813 23.308 -0.444 1.00 47.72 76 MET A O 1
ATOM 612 N N . GLY A 1 77 ? -11.254 25.038 -0.479 1.00 44.06 77 GLY A N 1
ATOM 613 C CA . GLY A 1 77 ? -10.758 25.691 0.717 1.00 44.06 77 GLY A CA 1
ATOM 614 C C . GLY A 1 77 ? -11.012 24.790 1.916 1.00 44.06 77 GLY A C 1
ATOM 615 O O . GLY A 1 77 ? -12.155 24.581 2.311 1.00 44.06 77 GLY A O 1
ATOM 616 N N . PHE A 1 78 ? -9.943 24.259 2.502 1.00 46.31 78 PHE A N 1
ATOM 617 C CA . PHE A 1 78 ? -10.007 23.719 3.851 1.00 46.31 78 PHE A CA 1
ATOM 618 C C . PHE A 1 78 ? -10.230 24.904 4.792 1.00 46.31 78 PHE A C 1
ATOM 620 O O . PHE A 1 78 ? -9.305 25.658 5.093 1.00 46.31 78 PHE A O 1
ATOM 627 N N . SER A 1 79 ? -11.480 25.117 5.206 1.00 50.56 79 SER A N 1
ATOM 628 C CA . SER A 1 79 ? -11.797 26.074 6.260 1.00 50.56 79 SER A CA 1
ATOM 629 C C . SER A 1 79 ? -11.134 25.606 7.552 1.00 50.56 79 SER A C 1
ATOM 631 O O . SER A 1 79 ? -11.524 24.606 8.150 1.00 50.56 79 SER A O 1
ATOM 633 N N . SER A 1 80 ? -10.112 26.342 7.973 1.00 55.03 80 SER A N 1
ATOM 634 C CA . SER A 1 80 ? -9.488 26.249 9.285 1.00 55.03 80 SER A CA 1
ATOM 635 C C . SER A 1 80 ? -10.481 26.708 10.355 1.00 55.03 80 SER A C 1
ATOM 637 O O . SER A 1 80 ? -10.492 27.862 10.773 1.00 55.03 80 SER A O 1
ATOM 639 N N . ALA A 1 81 ? -11.347 25.798 10.797 1.00 46.91 81 ALA A N 1
ATOM 640 C CA . ALA A 1 81 ? -12.230 26.027 11.930 1.00 46.91 81 ALA A CA 1
ATOM 641 C C . ALA A 1 81 ? -11.697 25.301 13.174 1.00 46.91 81 ALA A C 1
ATOM 643 O O . ALA A 1 81 ? -11.850 24.095 13.343 1.00 46.91 81 ALA A O 1
ATOM 644 N N . THR A 1 82 ? -11.115 26.116 14.054 1.00 50.38 82 THR A N 1
ATOM 645 C CA . THR A 1 82 ? -11.116 25.955 15.516 1.00 50.38 82 THR A CA 1
ATOM 646 C C . THR A 1 82 ? -10.072 25.019 16.123 1.00 50.38 82 THR A C 1
ATOM 648 O O . THR A 1 82 ? -10.346 23.969 16.700 1.00 50.38 82 THR A O 1
ATOM 651 N N . GLN A 1 83 ? -8.849 25.539 16.137 1.00 51.12 83 GLN A N 1
ATOM 652 C CA . GLN A 1 83 ? -7.856 25.281 17.169 1.00 51.12 83 GLN A CA 1
ATOM 653 C C . GLN A 1 83 ? -8.304 25.930 18.488 1.00 51.12 83 GLN A C 1
ATOM 655 O O . GLN A 1 83 ? -7.978 27.080 18.755 1.00 51.12 83 GLN A O 1
ATOM 660 N N . ALA A 1 84 ? -9.091 25.219 19.299 1.00 48.16 84 ALA A N 1
ATOM 661 C CA . ALA A 1 84 ? -9.404 25.663 20.660 1.00 48.16 84 ALA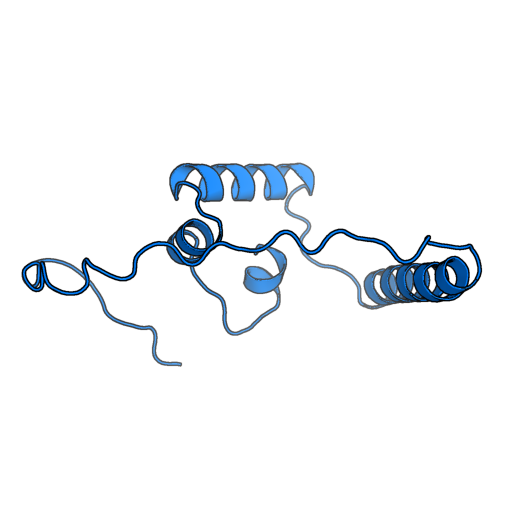 A CA 1
ATOM 662 C C . ALA A 1 84 ? -9.858 24.528 21.591 1.00 48.16 84 ALA A C 1
ATOM 664 O O . ALA A 1 84 ? -10.846 24.713 22.280 1.00 48.16 84 ALA A O 1
ATOM 665 N N . GLN A 1 85 ? -9.159 23.384 21.643 1.00 49.31 85 GLN A N 1
ATOM 666 C CA . GLN A 1 85 ? -9.101 22.508 22.836 1.00 49.31 85 GLN A CA 1
ATOM 667 C C . GLN A 1 85 ? -7.743 21.789 22.912 1.00 49.31 85 GLN A C 1
ATOM 669 O O . GLN A 1 85 ? -7.640 20.570 22.934 1.00 49.31 85 GLN A O 1
ATOM 674 N N . VAL A 1 86 ? -6.670 22.581 22.950 1.00 52.12 86 VAL A N 1
ATOM 675 C CA . VAL A 1 86 ? -5.367 22.156 23.475 1.00 52.12 86 VAL A CA 1
ATOM 676 C C . VAL A 1 86 ? -5.314 22.701 24.900 1.00 52.12 86 VAL A C 1
ATOM 678 O O . VAL A 1 86 ? -4.994 23.870 25.065 1.00 52.12 86 VAL A O 1
ATOM 681 N N . ASN A 1 87 ? -5.807 21.925 25.879 1.00 46.34 87 ASN A N 1
ATOM 682 C CA . ASN A 1 87 ? -5.529 22.010 27.336 1.00 46.34 87 ASN A CA 1
ATOM 683 C C . ASN A 1 87 ? -6.623 21.311 28.177 1.00 46.34 87 ASN A C 1
ATOM 685 O O . ASN A 1 87 ? -7.354 21.948 28.937 1.00 46.34 87 ASN A O 1
ATOM 689 N N . ARG A 1 88 ? -6.751 19.991 28.012 1.00 48.41 88 ARG A N 1
ATOM 690 C CA . ARG A 1 88 ? -7.305 19.003 28.965 1.00 48.41 88 ARG A CA 1
ATOM 691 C C . ARG A 1 88 ? -7.244 17.673 28.205 1.00 48.41 88 ARG A C 1
ATOM 693 O O . ARG A 1 88 ? -7.944 17.527 27.219 1.00 48.41 88 ARG A O 1
ATOM 700 N N . SER A 1 89 ? -6.317 16.758 28.438 1.00 43.84 89 SER A N 1
ATOM 701 C CA . SER A 1 89 ? -6.006 16.147 29.720 1.00 43.84 89 SER A CA 1
ATOM 702 C C . SER A 1 89 ? -4.566 15.634 29.676 1.00 43.84 89 SER A C 1
ATOM 704 O O . SER A 1 89 ? -4.279 14.645 29.005 1.00 43.84 89 SER A O 1
ATOM 706 N N . GLN A 1 90 ? -3.660 16.304 30.387 1.00 44.41 90 GLN A N 1
ATOM 707 C CA . GLN A 1 90 ? -2.513 15.618 30.969 1.00 44.41 90 GLN A CA 1
ATOM 708 C C . GLN A 1 90 ? -3.005 14.962 32.254 1.00 44.41 90 GLN A C 1
ATOM 710 O O . GLN A 1 90 ? -2.940 15.587 33.300 1.00 44.41 90 GLN A O 1
ATOM 715 N N . GLU A 1 91 ? -3.587 13.765 32.148 1.00 47.16 91 GLU A N 1
ATOM 716 C CA . GLU A 1 91 ? -3.710 12.838 33.281 1.00 47.16 91 GLU A CA 1
ATOM 717 C C . GLU A 1 91 ? -4.137 11.445 32.789 1.00 47.16 91 GLU A C 1
ATOM 719 O O . GLU A 1 91 ? -5.285 11.046 32.929 1.00 47.16 91 GLU A O 1
ATOM 724 N N . TYR A 1 92 ? -3.215 10.720 32.152 1.00 42.62 92 TYR A N 1
ATOM 725 C CA . TYR A 1 92 ? -3.234 9.250 32.074 1.00 42.62 92 TYR A CA 1
ATOM 726 C C . TYR A 1 92 ? -1.792 8.715 32.033 1.00 42.62 92 TYR A C 1
ATOM 728 O O . TYR A 1 92 ? -1.458 7.830 31.253 1.00 42.62 92 TYR A O 1
ATOM 736 N N . ASP A 1 93 ? -0.930 9.250 32.899 1.00 41.38 93 ASP A N 1
ATOM 737 C CA . ASP A 1 93 ? 0.256 8.527 33.356 1.00 41.38 93 ASP A CA 1
ATOM 738 C C . ASP A 1 93 ? -0.139 7.754 34.613 1.00 41.38 93 ASP A C 1
ATOM 740 O O . ASP A 1 93 ? -0.132 8.309 35.705 1.00 41.38 93 ASP A O 1
ATOM 744 N N . ALA A 1 94 ? -0.546 6.493 34.444 1.00 48.12 94 ALA A N 1
ATOM 745 C CA . ALA A 1 94 ? -0.331 5.409 35.410 1.00 48.12 94 ALA A CA 1
ATOM 746 C C . ALA A 1 94 ? -1.076 4.143 34.962 1.00 48.12 94 ALA A C 1
ATOM 748 O O . ALA A 1 94 ? -2.140 3.841 35.487 1.00 48.12 94 ALA A O 1
ATOM 749 N N . GLN A 1 95 ? -0.503 3.403 34.004 1.00 39.69 95 GLN A N 1
ATOM 750 C CA . GLN A 1 95 ? -0.363 1.931 34.003 1.00 39.69 95 GLN A CA 1
ATOM 751 C C . GLN A 1 95 ? -0.329 1.361 32.576 1.00 39.69 95 GLN A C 1
ATOM 753 O O . GLN A 1 95 ? -1.347 1.257 31.904 1.00 39.69 95 GLN A O 1
ATOM 758 N N . GLY A 1 96 ? 0.860 0.892 32.176 1.00 39.25 96 GLY A N 1
ATOM 759 C CA . GLY A 1 96 ? 0.991 -0.259 31.278 1.00 39.25 96 GLY A CA 1
ATOM 760 C C . GLY A 1 96 ? 1.482 -0.005 29.850 1.00 39.25 96 GLY A C 1
ATOM 761 O O . GLY A 1 96 ? 0.702 -0.104 28.915 1.00 39.25 96 GLY A O 1
ATOM 762 N N . GLY A 1 97 ? 2.803 0.133 29.677 1.00 37.19 97 GLY A N 1
ATOM 763 C CA . GLY A 1 97 ? 3.498 -0.646 28.639 1.00 37.19 97 GLY A CA 1
ATOM 764 C C . GLY A 1 97 ? 3.994 0.069 27.375 1.00 37.19 97 GLY A C 1
ATOM 765 O O . GLY A 1 97 ? 3.420 -0.100 26.309 1.00 37.19 97 GLY A O 1
ATOM 766 N N . ASN A 1 98 ? 5.173 0.687 27.510 1.00 39.97 98 ASN A N 1
ATOM 767 C CA . ASN A 1 98 ? 6.274 0.746 26.530 1.00 39.97 98 ASN A CA 1
ATOM 768 C C . ASN A 1 98 ? 6.174 1.683 25.299 1.00 39.97 98 ASN A C 1
ATOM 770 O O . ASN A 1 98 ? 5.720 1.300 24.227 1.00 39.97 98 ASN A O 1
ATOM 774 N N . ALA A 1 99 ? 6.619 2.930 25.511 1.00 49.62 99 ALA A N 1
ATOM 775 C CA . ALA A 1 99 ? 7.826 3.588 24.962 1.00 49.62 99 ALA A CA 1
ATOM 776 C C . ALA A 1 99 ? 8.307 3.297 23.501 1.00 49.62 99 ALA A C 1
ATOM 778 O O . ALA A 1 99 ? 8.104 2.207 22.974 1.00 49.62 99 ALA A O 1
ATOM 779 N N . PRO A 1 100 ? 8.969 4.277 22.840 1.00 53.53 100 PRO A N 1
ATOM 780 C CA . PRO A 1 100 ? 9.323 4.249 21.415 1.00 53.53 100 PRO A CA 1
ATOM 781 C C . PRO A 1 100 ? 10.425 3.219 21.110 1.00 53.53 100 PRO A C 1
ATOM 783 O O . PRO A 1 100 ? 11.290 2.983 21.949 1.00 53.53 100 PRO A O 1
ATOM 786 N N . MET A 1 101 ? 10.413 2.621 19.912 1.00 55.41 101 MET A N 1
ATOM 787 C CA . MET A 1 101 ? 11.514 1.761 19.451 1.00 55.41 101 MET A CA 1
ATOM 788 C C . MET A 1 101 ? 12.680 2.647 19.002 1.00 55.41 101 MET A C 1
ATOM 790 O O . MET A 1 101 ? 12.620 3.267 17.940 1.00 55.41 101 MET A O 1
ATOM 794 N N . ASP A 1 102 ? 13.691 2.730 19.865 1.00 46.66 102 ASP A N 1
ATOM 795 C CA . ASP A 1 102 ? 15.072 3.046 19.493 1.00 46.66 102 ASP A CA 1
ATOM 796 C C . ASP A 1 102 ? 15.566 2.025 18.446 1.00 46.66 102 ASP A C 1
ATOM 798 O O . ASP A 1 102 ? 15.078 0.891 18.429 1.00 46.66 102 ASP A O 1
ATOM 802 N N . MET A 1 103 ? 16.476 2.462 17.567 1.00 42.09 103 MET A N 1
ATOM 803 C CA . MET A 1 103 ? 16.961 1.733 16.376 1.00 42.09 103 MET A CA 1
ATOM 804 C C . MET A 1 103 ? 17.444 0.301 16.634 1.00 42.09 103 MET A C 1
ATOM 806 O O . MET A 1 103 ? 18.162 0.078 17.635 1.00 42.09 103 MET A O 1
#